Protein AF-K1YG57-F1 (afdb_monomer)

Radius of gyration: 27.67 Å; Cα contacts (8 Å, |Δi|>4): 45; chains: 1; bounding box: 70×23×61 Å

Sequence (69 aa):
MKQTRQVQVWLVVFFLVFWMDIDAGQATTQLDVSFGQNGFVVKDFGSGEDEIFAVAPQTDGKIVVVGEY

Solvent-accessible surface area (backbone atoms only — not comparable to full-atom values): 4676 Å² total; per-residue (Å²): 144,75,62,68,66,57,54,51,50,53,51,50,53,49,50,60,60,70,67,51,78,80,74,71,71,72,81,69,89,60,81,56,51,80,42,69,64,82,43,41,79,88,83,84,94,66,98,63,68,80,45,80,79,52,76,45,82,45,97,87,80,49,73,50,76,46,64,54,100

Nearest PDB structures (foldseek):
  8yt8-assembly1_B  TM=3.032E-01  e=8.916E+00  Mus musculus
  8i9p-assembly1_CC  TM=3.302E-01  e=9.518E+00  Thermochaetoides thermophila DSM 1495
  6re8-assembly1_X  TM=2.472E-01  e=8.352E+00  Polytomella sp. Pringsheim 198.80

Structure (mmCIF, N/CA/C/O backbone):
data_AF-K1YG57-F1
#
_entry.id   AF-K1YG57-F1
#
loop_
_atom_site.group_PDB
_atom_site.id
_atom_site.type_symbol
_atom_site.label_atom_id
_atom_site.label_alt_id
_atom_site.label_comp_id
_atom_site.label_asym_id
_atom_site.label_entity_id
_atom_site.label_seq_id
_atom_site.pdbx_PDB_ins_code
_atom_site.Cartn_x
_atom_site.Cartn_y
_atom_site.Cartn_z
_atom_site.occupancy
_atom_site.B_iso_or_equiv
_atom_site.auth_seq_id
_atom_site.auth_comp_id
_atom_site.auth_asym_id
_atom_site.auth_atom_id
_atom_site.pdbx_PDB_model_num
ATOM 1 N N . MET A 1 1 ? -51.677 10.048 44.240 1.00 59.62 1 MET A N 1
ATOM 2 C CA . MET A 1 1 ? -50.208 9.884 44.120 1.00 59.62 1 MET A CA 1
ATOM 3 C C . MET A 1 1 ? -49.866 8.816 43.066 1.00 59.62 1 MET A C 1
ATOM 5 O O . MET A 1 1 ? -49.459 7.721 43.419 1.00 59.62 1 MET A O 1
ATOM 9 N N . LYS A 1 2 ? -50.090 9.092 41.767 1.00 61.41 2 LYS A N 1
ATOM 10 C CA . LYS A 1 2 ? -49.850 8.130 40.656 1.00 61.41 2 LYS A CA 1
ATOM 11 C C . LYS A 1 2 ? -48.808 8.606 39.627 1.00 61.41 2 LYS A C 1
ATOM 13 O O . LYS A 1 2 ? -48.429 7.842 38.748 1.00 61.41 2 LYS A O 1
ATOM 18 N N . GLN A 1 3 ? -48.333 9.847 39.740 1.00 66.44 3 GLN A N 1
ATOM 19 C CA . GLN A 1 3 ? -47.475 10.484 38.734 1.00 66.44 3 GLN A CA 1
ATOM 20 C C . GLN A 1 3 ? -45.996 10.071 38.846 1.00 66.44 3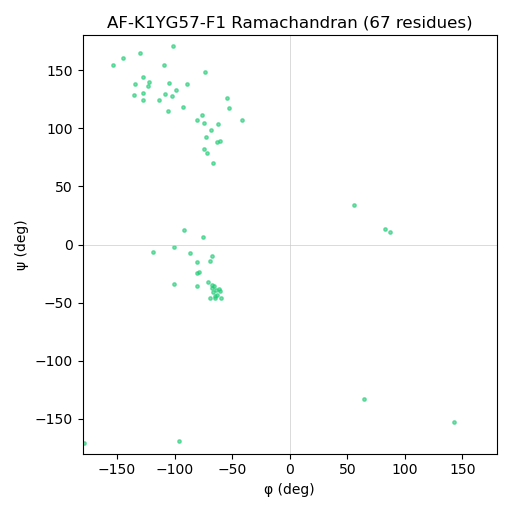 GLN A C 1
ATOM 22 O O . GLN A 1 3 ? -45.276 10.069 37.853 1.00 66.44 3 GLN A O 1
ATOM 27 N N . THR A 1 4 ? -45.556 9.647 40.034 1.00 71.75 4 THR A N 1
ATOM 28 C CA . THR A 1 4 ? -44.148 9.347 40.340 1.00 71.75 4 THR A CA 1
ATOM 29 C C . THR A 1 4 ? -43.581 8.213 39.483 1.00 71.75 4 THR A C 1
ATOM 31 O O . THR A 1 4 ? -42.458 8.317 39.004 1.00 71.75 4 THR A O 1
ATOM 34 N N . ARG A 1 5 ? -44.379 7.172 39.198 1.00 78.00 5 ARG A N 1
ATOM 35 C CA . ARG A 1 5 ? -43.940 6.027 38.379 1.00 78.00 5 ARG A CA 1
ATOM 36 C C . ARG A 1 5 ? -43.778 6.381 36.897 1.00 78.00 5 ARG A C 1
ATOM 38 O O . ARG A 1 5 ? -42.900 5.834 36.250 1.00 78.00 5 ARG A O 1
ATOM 45 N N . GLN A 1 6 ? -44.591 7.303 36.371 1.00 74.50 6 GLN A N 1
ATOM 46 C CA . GLN A 1 6 ? -44.49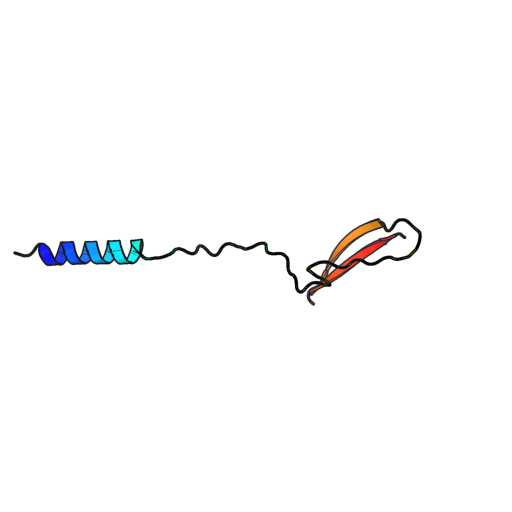8 7.753 34.974 1.00 74.50 6 GLN A CA 1
ATOM 47 C C . GLN A 1 6 ? -43.220 8.570 34.748 1.00 74.50 6 GLN A C 1
ATOM 49 O O . GLN A 1 6 ? -42.474 8.304 33.815 1.00 74.50 6 GLN A O 1
ATOM 54 N N . VAL A 1 7 ? -42.921 9.515 35.646 1.00 81.00 7 VAL A N 1
ATOM 55 C CA . VAL A 1 7 ? -41.706 10.345 35.561 1.00 81.00 7 VAL A CA 1
ATOM 56 C C . VAL A 1 7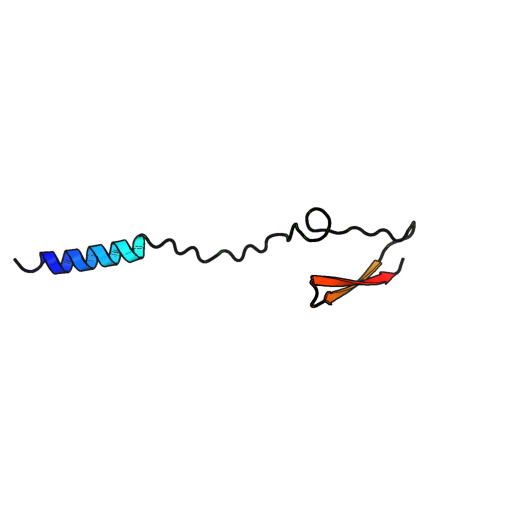 ? -40.443 9.494 35.710 1.00 81.00 7 VAL A C 1
ATOM 58 O O . VAL A 1 7 ? -39.486 9.693 34.972 1.00 81.00 7 VAL A O 1
ATOM 61 N N . GLN A 1 8 ? -40.457 8.498 36.604 1.00 79.12 8 GLN A N 1
ATOM 62 C CA . GLN A 1 8 ? -39.350 7.548 36.752 1.00 79.12 8 GLN A CA 1
ATOM 63 C C . GLN A 1 8 ? -39.079 6.756 35.465 1.00 79.12 8 GLN A C 1
ATOM 65 O O . GLN A 1 8 ? -37.920 6.576 35.112 1.00 79.12 8 GLN A O 1
ATOM 70 N N . VAL A 1 9 ? -40.117 6.334 34.733 1.00 83.94 9 VAL A N 1
ATOM 71 C CA . VAL A 1 9 ? -39.952 5.633 33.447 1.00 83.94 9 VAL A CA 1
ATOM 72 C C . VAL A 1 9 ? -39.314 6.550 32.403 1.00 83.94 9 VAL A C 1
ATOM 74 O O . VAL A 1 9 ? -38.350 6.150 31.760 1.00 83.94 9 VAL A O 1
ATOM 77 N N . TRP A 1 10 ? -39.780 7.794 32.277 1.00 87.94 10 TRP A N 1
ATOM 78 C CA . TRP A 1 10 ? -39.211 8.743 31.314 1.00 87.94 10 TRP A CA 1
ATOM 79 C C . TRP A 1 10 ? -37.776 9.162 31.653 1.00 87.94 10 TRP A C 1
ATOM 81 O O . TRP A 1 10 ? -36.963 9.306 30.746 1.00 87.94 10 TRP A O 1
ATOM 91 N N . LEU A 1 11 ? -37.436 9.290 32.939 1.00 91.25 11 LEU A N 1
ATOM 92 C CA . LEU A 1 11 ? -36.064 9.558 33.381 1.00 91.25 11 LEU A CA 1
ATOM 93 C C . LEU A 1 11 ? -35.128 8.383 33.087 1.00 91.25 11 LEU A C 1
ATOM 95 O O . LEU A 1 11 ? -34.012 8.603 32.633 1.00 91.25 11 LEU A O 1
ATOM 99 N N . VAL A 1 12 ? -35.588 7.145 33.294 1.00 88.81 12 VAL A N 1
ATOM 100 C CA . VAL A 1 12 ? -34.814 5.941 32.956 1.00 88.81 12 VAL A CA 1
ATOM 101 C C . VAL A 1 12 ? -34.603 5.845 31.447 1.00 88.81 12 VAL A C 1
ATOM 103 O O . VAL A 1 12 ? -33.483 5.615 31.011 1.00 88.81 12 VAL A O 1
ATOM 106 N N . VAL A 1 13 ? -35.640 6.086 30.640 1.00 87.38 13 VAL A N 1
ATOM 107 C CA . VAL A 1 13 ? -35.527 6.079 29.172 1.00 87.38 13 VAL A CA 1
ATOM 108 C C . VAL A 1 13 ? -34.577 7.176 28.682 1.00 87.38 13 VAL A C 1
ATOM 110 O O . VAL A 1 13 ? -33.724 6.901 27.843 1.00 87.38 13 VAL A O 1
ATOM 113 N N . PHE A 1 14 ? -34.664 8.390 29.236 1.00 87.50 14 PHE A N 1
ATOM 114 C CA . PHE A 1 14 ? -33.736 9.480 28.922 1.00 87.50 14 PHE A CA 1
ATOM 115 C C . PHE A 1 14 ? -32.292 9.098 29.262 1.00 87.50 14 PHE A C 1
ATOM 117 O O . PHE A 1 14 ? -31.411 9.267 28.430 1.00 87.50 14 PHE A O 1
ATOM 124 N N . PHE A 1 15 ? -32.050 8.519 30.441 1.00 87.44 15 PHE A N 1
ATOM 125 C CA . PHE A 1 15 ? -30.709 8.122 30.872 1.00 87.44 15 PHE A CA 1
ATOM 126 C C . PHE A 1 15 ? -30.139 6.961 30.042 1.00 87.44 15 PHE A C 1
ATOM 128 O O . PHE A 1 15 ? -28.958 6.974 29.720 1.00 87.44 15 PHE A O 1
ATOM 135 N N . LEU A 1 16 ? -30.970 5.992 29.637 1.00 88.06 16 LEU A N 1
ATOM 136 C CA . LEU A 1 16 ? -30.554 4.867 28.787 1.00 88.06 16 LEU A CA 1
ATOM 137 C C . LEU A 1 16 ? -30.139 5.309 27.379 1.00 88.06 16 LEU A C 1
ATOM 139 O O . LEU A 1 16 ? -29.213 4.741 26.813 1.00 88.06 16 LEU A O 1
ATOM 143 N N . VAL A 1 17 ? -30.808 6.322 26.823 1.00 82.38 17 VAL A N 1
ATOM 144 C CA . VAL A 1 17 ? -30.450 6.883 25.512 1.00 82.38 17 VAL A CA 1
ATOM 145 C C . VAL A 1 17 ? -29.272 7.855 25.629 1.00 82.38 17 VAL A C 1
ATOM 147 O O . VAL A 1 17 ? -28.423 7.891 24.749 1.00 82.38 17 VAL A O 1
ATOM 150 N N . PHE A 1 18 ? -29.192 8.617 26.722 1.00 83.06 18 PHE A N 1
ATOM 151 C CA . PHE A 1 18 ? -28.156 9.631 26.946 1.00 83.06 18 PHE A CA 1
ATOM 152 C C . PHE A 1 18 ? -26.804 9.049 27.397 1.00 83.06 18 PHE A C 1
ATOM 154 O O . PHE A 1 18 ? -25.775 9.680 27.192 1.00 83.06 18 PHE A O 1
ATOM 161 N N . TRP A 1 19 ? -26.789 7.849 27.987 1.00 84.00 19 TRP A N 1
ATOM 162 C CA . TRP A 1 19 ? -25.566 7.110 28.337 1.00 84.00 19 TRP A CA 1
ATOM 163 C C . TRP A 1 19 ? -25.040 6.249 27.181 1.00 84.00 19 TRP A C 1
ATOM 165 O O . TRP A 1 19 ? -23.979 5.640 27.283 1.00 84.00 19 TRP A O 1
ATOM 175 N N . MET A 1 20 ? -25.785 6.144 26.082 1.00 85.25 20 MET A N 1
ATOM 176 C CA . MET A 1 20 ? -25.310 5.382 24.942 1.00 85.25 20 MET A CA 1
ATOM 177 C C . MET A 1 20 ? -24.224 6.191 24.235 1.00 85.25 20 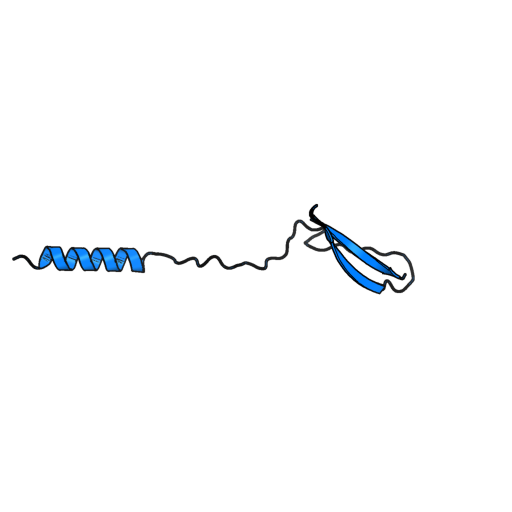MET A C 1
ATOM 179 O O . MET A 1 20 ? -24.524 7.145 23.517 1.00 85.25 20 MET A O 1
ATOM 183 N N . ASP A 1 21 ? -22.967 5.794 24.416 1.00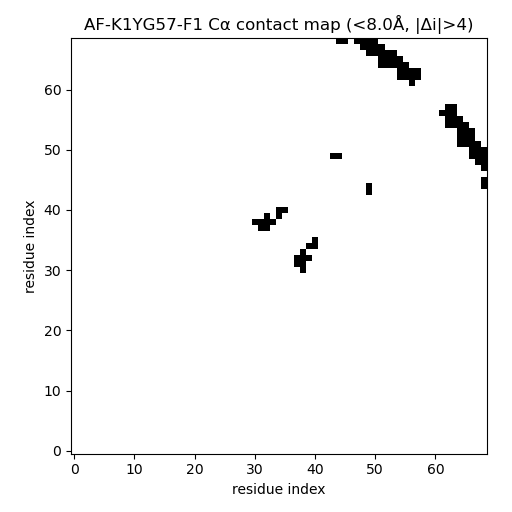 83.12 21 ASP A N 1
ATOM 184 C CA . ASP A 1 21 ? -21.906 6.192 23.502 1.00 83.12 21 ASP A CA 1
ATOM 185 C C . ASP A 1 21 ? -22.266 5.614 22.130 1.00 83.12 21 ASP A C 1
ATOM 187 O O . ASP A 1 21 ? -22.156 4.411 21.878 1.00 83.12 21 ASP A O 1
ATOM 191 N N . ILE A 1 22 ? -22.761 6.468 21.235 1.00 70.00 22 ILE A N 1
ATOM 192 C CA . ILE A 1 22 ? -22.807 6.143 19.814 1.00 70.00 22 ILE A CA 1
ATOM 193 C C . ILE A 1 22 ? -21.369 6.284 19.338 1.00 70.00 22 ILE A C 1
ATOM 195 O O . ILE A 1 22 ? -20.973 7.317 18.799 1.00 70.00 22 ILE A O 1
ATOM 199 N N . ASP A 1 23 ? -20.574 5.240 19.555 1.00 69.00 23 ASP A N 1
ATOM 200 C CA . ASP A 1 23 ? -19.345 5.061 18.801 1.00 69.00 23 ASP A CA 1
ATOM 201 C C . ASP A 1 23 ? -19.790 4.664 17.391 1.00 69.00 23 ASP A C 1
ATOM 203 O O . ASP A 1 23 ? -19.907 3.489 17.033 1.00 69.00 23 ASP A O 1
ATOM 207 N N . ALA A 1 24 ? -20.216 5.668 16.618 1.00 65.25 24 ALA A N 1
ATOM 208 C CA . ALA A 1 24 ? -20.376 5.538 15.185 1.00 65.25 24 ALA A CA 1
ATOM 209 C C . ALA A 1 24 ? -18.978 5.207 14.681 1.00 65.25 24 ALA A C 1
ATOM 211 O O . ALA A 1 24 ? -18.191 6.127 14.462 1.00 65.25 24 ALA A O 1
ATOM 212 N N . GLY A 1 25 ? -18.676 3.901 14.634 1.00 63.16 25 GLY A N 1
ATOM 213 C CA . GLY A 1 25 ? -17.348 3.358 14.412 1.00 63.16 25 GLY A CA 1
ATOM 214 C C . GLY A 1 25 ? -16.685 4.173 13.331 1.00 63.16 25 GLY A C 1
ATOM 215 O O . GLY A 1 25 ? -17.120 4.144 12.177 1.00 63.16 25 GLY A O 1
ATOM 216 N N . GLN A 1 26 ? -15.713 4.988 13.742 1.00 61.47 26 GLN A N 1
ATOM 217 C CA . GLN A 1 26 ? -14.919 5.760 12.810 1.00 61.47 26 GLN A CA 1
ATOM 218 C C . GLN A 1 26 ? -14.416 4.725 11.814 1.00 61.47 26 GLN A C 1
ATOM 220 O O . GLN A 1 26 ? -13.741 3.774 12.211 1.00 61.47 26 GLN A O 1
ATOM 225 N N . ALA A 1 27 ? -14.796 4.841 10.542 1.00 62.59 27 ALA A N 1
ATOM 226 C CA . ALA A 1 27 ? -14.074 4.137 9.505 1.00 62.59 27 ALA A CA 1
ATOM 227 C C . ALA A 1 27 ? -12.678 4.747 9.552 1.00 62.59 27 ALA A C 1
ATOM 229 O O . ALA A 1 27 ? -12.420 5.788 8.950 1.00 62.59 27 ALA A O 1
ATOM 230 N N . THR A 1 28 ? -11.808 4.179 10.383 1.00 65.94 28 THR A N 1
ATOM 231 C CA . THR A 1 28 ? -10.426 4.589 10.435 1.00 65.94 28 THR A CA 1
ATOM 232 C C . THR A 1 28 ? -9.883 4.115 9.101 1.00 65.94 28 THR A C 1
ATOM 234 O O . THR A 1 28 ? -9.606 2.939 8.884 1.00 65.94 28 THR A O 1
ATOM 237 N N . THR A 1 29 ? -9.799 5.027 8.136 1.00 76.38 29 THR A N 1
ATOM 238 C CA . THR A 1 29 ? -8.925 4.860 6.980 1.00 76.38 29 THR A CA 1
ATOM 239 C C . THR A 1 29 ? -7.502 4.906 7.528 1.00 76.38 29 THR A C 1
ATOM 241 O O . THR A 1 29 ? -6.805 5.914 7.433 1.00 76.38 29 THR A O 1
ATOM 244 N N . GLN A 1 30 ? -7.136 3.856 8.257 1.00 82.94 30 GLN A N 1
ATOM 245 C CA . GLN A 1 30 ? -5.860 3.700 8.912 1.00 82.94 30 GLN A CA 1
ATOM 246 C C . GLN A 1 30 ? -4.930 3.020 7.922 1.00 82.94 30 GLN A C 1
ATOM 248 O O . GLN A 1 30 ? -5.327 2.098 7.210 1.00 82.94 30 GLN A O 1
ATOM 253 N N . LEU A 1 31 ? -3.691 3.499 7.873 1.00 87.62 31 LEU A N 1
ATOM 254 C CA . LEU A 1 31 ? -2.636 2.851 7.113 1.00 87.62 31 LEU A CA 1
ATOM 255 C C . LEU A 1 31 ? -2.528 1.384 7.548 1.00 87.62 31 LEU A C 1
ATOM 257 O O . LEU A 1 31 ? -2.353 1.107 8.738 1.00 87.62 31 LEU A O 1
ATOM 261 N N . ASP A 1 32 ? -2.608 0.461 6.592 1.00 88.31 32 ASP A N 1
ATOM 262 C CA . ASP A 1 32 ? -2.332 -0.949 6.846 1.00 88.31 32 ASP A CA 1
ATOM 263 C C . ASP A 1 32 ? -0.826 -1.137 7.044 1.00 88.31 32 ASP A C 1
ATOM 265 O O . ASP A 1 32 ? -0.066 -1.329 6.098 1.00 88.31 32 ASP A O 1
ATOM 269 N N . VAL A 1 33 ? -0.385 -1.075 8.298 1.00 93.50 33 VAL A N 1
ATOM 270 C CA . VAL A 1 33 ? 1.029 -1.230 8.659 1.00 93.50 33 VAL A CA 1
ATOM 271 C C . VAL A 1 33 ? 1.569 -2.644 8.422 1.00 93.50 33 VAL A C 1
ATOM 273 O O . VAL A 1 33 ? 2.781 -2.836 8.512 1.00 93.50 33 VAL A O 1
ATOM 276 N N . SER A 1 34 ? 0.707 -3.626 8.122 1.00 90.88 34 SER A N 1
ATOM 277 C CA . SER A 1 34 ? 1.130 -4.987 7.773 1.00 90.88 34 SER A CA 1
ATOM 278 C C . SER A 1 34 ? 1.582 -5.117 6.314 1.00 90.88 34 SER A C 1
ATOM 280 O O . SER A 1 34 ? 2.264 -6.083 5.965 1.00 90.88 34 SER A O 1
ATOM 282 N N . PHE A 1 35 ? 1.269 -4.129 5.469 1.00 90.50 35 PHE A N 1
ATOM 283 C CA . PHE A 1 35 ? 1.741 -4.085 4.092 1.00 90.50 35 PHE A CA 1
ATOM 284 C C . PHE A 1 35 ? 3.215 -3.653 4.032 1.00 90.50 35 PHE A C 1
ATOM 286 O O . PHE A 1 35 ? 3.560 -2.504 4.304 1.00 90.50 35 PHE A O 1
ATOM 293 N N . GLY A 1 36 ? 4.108 -4.569 3.654 1.00 90.56 36 GLY A N 1
ATOM 294 C CA . GLY A 1 36 ? 5.529 -4.261 3.480 1.00 90.56 36 GLY A CA 1
ATOM 295 C C . GLY A 1 36 ? 6.233 -3.845 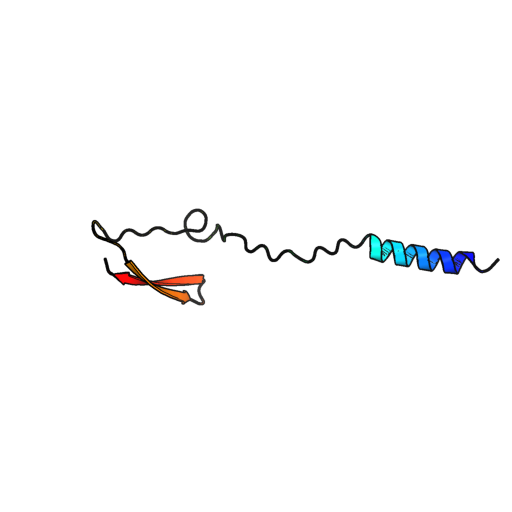4.775 1.00 90.56 36 GLY A C 1
ATOM 296 O O . GLY A 1 36 ? 6.120 -4.513 5.801 1.00 90.56 36 GLY A O 1
ATOM 297 N N . GLN A 1 37 ? 7.000 -2.754 4.718 1.00 94.88 37 GLN A N 1
ATOM 298 C CA . GLN A 1 37 ? 7.639 -2.139 5.879 1.00 94.88 37 GLN A CA 1
ATOM 299 C C . GLN A 1 37 ? 6.888 -0.851 6.231 1.00 94.88 37 GLN A C 1
ATOM 301 O O . GLN A 1 37 ? 6.899 0.101 5.460 1.00 94.88 37 GLN A O 1
ATOM 306 N N . ASN A 1 38 ? 6.250 -0.812 7.405 1.00 93.88 38 ASN A N 1
ATOM 307 C CA . ASN A 1 38 ? 5.483 0.346 7.890 1.00 93.88 38 ASN A CA 1
ATOM 308 C C . ASN A 1 38 ? 4.366 0.815 6.934 1.00 93.88 38 ASN A C 1
ATOM 310 O O . ASN A 1 38 ? 4.083 2.009 6.857 1.00 93.88 38 ASN A O 1
ATOM 314 N N . GLY A 1 39 ? 3.729 -0.106 6.208 1.00 91.94 39 GLY A N 1
ATOM 315 C CA . GLY A 1 39 ? 2.633 0.204 5.286 1.00 91.94 39 GLY A CA 1
ATOM 316 C C . GLY A 1 39 ? 3.056 0.580 3.866 1.00 91.94 39 GLY A C 1
ATOM 317 O O . GLY A 1 39 ? 2.218 1.043 3.094 1.00 91.94 39 GLY A O 1
ATOM 318 N N . PHE A 1 40 ? 4.326 0.393 3.493 1.00 91.94 40 PHE A N 1
ATOM 319 C CA . PHE A 1 40 ? 4.796 0.617 2.127 1.00 91.94 40 PHE A CA 1
ATOM 320 C C . PHE A 1 40 ? 5.891 -0.372 1.698 1.00 91.94 40 PHE A C 1
ATOM 322 O O . PHE A 1 40 ? 6.568 -1.002 2.511 1.00 91.94 40 PHE A O 1
ATOM 329 N N . VAL A 1 41 ? 6.073 -0.506 0.383 1.00 92.62 41 VAL A N 1
ATOM 330 C CA . VAL A 1 41 ? 7.148 -1.284 -0.247 1.00 92.62 41 VAL A CA 1
ATOM 331 C C . VAL A 1 41 ? 7.854 -0.375 -1.240 1.00 92.62 41 VAL A C 1
ATOM 333 O O . VAL A 1 41 ? 7.200 0.255 -2.065 1.00 92.62 41 VAL A O 1
ATOM 336 N N . VAL A 1 42 ? 9.181 -0.328 -1.173 1.00 92.12 42 VAL A N 1
ATOM 337 C CA . VAL A 1 42 ? 10.012 0.322 -2.189 1.00 92.12 42 VAL A CA 1
ATOM 338 C C . VAL A 1 42 ? 10.727 -0.769 -2.962 1.00 92.12 42 VAL A C 1
ATOM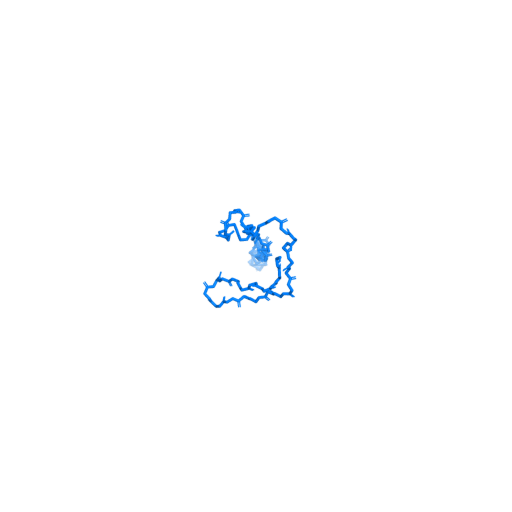 340 O O . VAL A 1 42 ? 11.339 -1.662 -2.368 1.00 92.12 42 VAL A O 1
ATOM 343 N N . LYS A 1 43 ? 10.637 -0.701 -4.287 1.00 91.56 43 LYS A N 1
ATOM 344 C CA . LYS A 1 43 ? 11.389 -1.566 -5.179 1.00 91.56 43 LYS A CA 1
ATOM 345 C C . LYS A 1 43 ? 12.120 -0.696 -6.186 1.00 91.56 43 LYS A C 1
ATOM 347 O O . LYS A 1 43 ? 11.489 0.109 -6.848 1.00 91.56 43 LYS A O 1
ATOM 352 N N . ASP A 1 44 ? 13.427 -0.888 -6.227 1.00 91.94 44 ASP A N 1
ATOM 353 C CA . ASP A 1 44 ? 14.354 -0.270 -7.166 1.00 91.94 44 ASP A CA 1
ATOM 354 C C . ASP A 1 44 ? 14.690 -1.322 -8.236 1.00 91.94 44 ASP A C 1
ATOM 356 O O . ASP A 1 44 ? 15.011 -2.473 -7.882 1.00 91.94 44 ASP A O 1
ATOM 360 N N . PHE A 1 45 ? 14.542 -0.962 -9.513 1.00 90.31 45 PHE A N 1
ATOM 361 C CA . PHE A 1 45 ? 14.893 -1.825 -10.645 1.00 90.31 45 PHE A CA 1
ATOM 362 C C . PHE A 1 45 ? 16.259 -1.482 -11.280 1.00 90.31 45 PHE A C 1
ATOM 364 O O . PHE A 1 45 ? 16.737 -2.250 -12.118 1.00 90.31 45 PHE A O 1
ATOM 371 N N . GLY A 1 46 ? 16.956 -0.444 -10.794 1.00 88.19 46 GLY A N 1
ATOM 372 C CA . GLY A 1 46 ? 18.357 -0.118 -11.082 1.00 88.19 46 GLY A CA 1
ATOM 373 C C . GLY A 1 46 ? 18.641 1.396 -11.193 1.00 88.19 46 GLY A C 1
ATOM 374 O O . GLY A 1 46 ? 17.956 2.236 -10.641 1.00 88.19 46 GLY A O 1
ATOM 375 N N . SER A 1 47 ? 19.662 1.793 -11.962 1.00 85.12 47 SER A N 1
ATOM 376 C CA . SER A 1 47 ? 20.111 3.194 -12.105 1.00 85.12 47 SER A CA 1
ATOM 377 C C . SER A 1 47 ? 19.257 4.143 -12.979 1.00 85.12 47 SER A C 1
ATOM 379 O O . SER A 1 47 ? 19.735 5.235 -13.286 1.00 85.12 47 SER A O 1
ATOM 381 N N . GLY A 1 48 ? 18.093 3.709 -13.463 1.00 87.50 48 GLY A N 1
ATOM 382 C CA . GLY A 1 48 ? 17.202 4.452 -14.371 1.00 87.50 48 GLY A CA 1
ATOM 383 C C . GLY A 1 48 ? 16.087 5.191 -13.627 1.00 87.50 48 GLY A C 1
ATOM 384 O O . GLY A 1 48 ? 16.128 5.295 -12.401 1.00 87.50 48 GLY A O 1
ATOM 385 N N . GLU A 1 49 ? 15.104 5.713 -14.363 1.00 92.00 49 GLU A N 1
ATOM 386 C CA . GLU A 1 49 ? 13.869 6.238 -13.768 1.00 92.00 49 GLU A CA 1
ATOM 387 C C . GLU A 1 49 ? 12.820 5.121 -13.740 1.00 92.00 49 GLU A C 1
ATOM 389 O O . GLU A 1 49 ? 12.419 4.612 -14.780 1.00 92.00 49 GLU A O 1
ATOM 394 N N . ASP A 1 50 ? 12.378 4.744 -12.540 1.00 93.50 50 ASP A N 1
ATOM 395 C CA . ASP A 1 50 ? 11.300 3.772 -12.354 1.00 93.50 50 ASP A CA 1
ATOM 396 C C . ASP A 1 50 ? 9.935 4.461 -12.533 1.00 93.50 50 ASP A C 1
ATOM 398 O O . ASP A 1 50 ? 9.480 5.203 -11.653 1.00 93.50 50 ASP A O 1
ATOM 402 N N . GLU A 1 51 ? 9.247 4.195 -13.645 1.00 93.88 51 GLU A N 1
ATOM 403 C CA . GLU A 1 51 ? 7.917 4.744 -13.929 1.00 93.88 51 GLU A CA 1
ATOM 404 C C . GLU A 1 51 ? 6.806 3.706 -13.735 1.00 93.88 51 GLU A C 1
ATOM 406 O O . GLU A 1 51 ? 6.913 2.553 -14.148 1.00 93.88 51 GLU A O 1
ATOM 411 N N . ILE A 1 52 ? 5.680 4.124 -13.141 1.00 94.75 52 ILE A N 1
ATOM 412 C CA . ILE A 1 52 ? 4.493 3.281 -12.936 1.00 94.75 52 ILE A CA 1
ATOM 413 C C . ILE A 1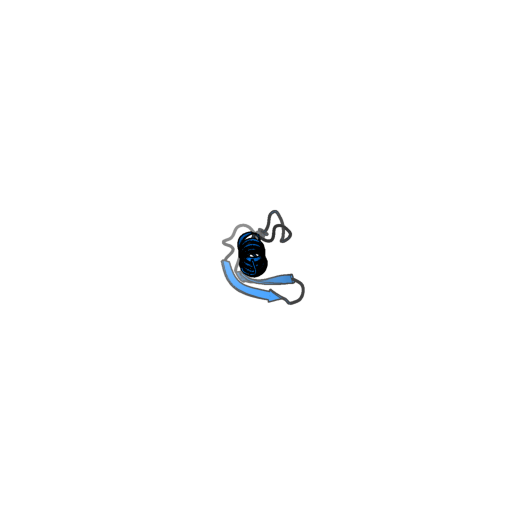 52 ? 3.334 3.807 -13.783 1.00 94.75 52 ILE A C 1
ATOM 415 O O . ILE A 1 52 ? 2.890 4.940 -13.605 1.00 94.75 52 ILE A O 1
ATOM 419 N N . PHE A 1 53 ? 2.769 2.947 -14.633 1.00 96.44 53 PHE A N 1
ATOM 420 C CA . PHE A 1 53 ? 1.644 3.296 -15.508 1.00 96.44 53 PHE A CA 1
ATOM 421 C C . PHE A 1 53 ? 0.293 2.805 -14.991 1.00 96.44 53 PHE A C 1
ATOM 423 O O . PHE A 1 53 ? -0.727 3.461 -15.205 1.00 96.44 53 PHE A O 1
ATOM 430 N N . ALA A 1 54 ? 0.256 1.645 -14.328 1.00 97.50 54 ALA A N 1
ATOM 431 C CA . ALA A 1 54 ? -0.983 1.106 -13.775 1.00 97.50 54 ALA A CA 1
ATOM 432 C C . ALA A 1 54 ? -0.753 0.195 -12.565 1.00 97.50 54 ALA A C 1
ATOM 434 O O . ALA A 1 54 ? 0.294 -0.441 -12.417 1.00 97.50 54 ALA A O 1
ATOM 435 N N . VAL A 1 55 ? -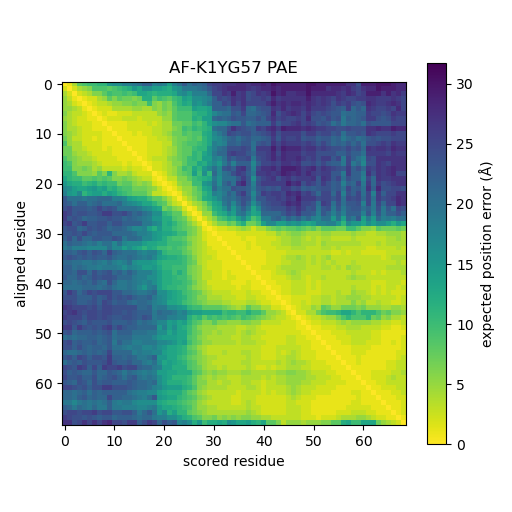1.785 0.114 -11.720 1.00 96.44 55 VAL A N 1
ATOM 436 C CA . VAL A 1 55 ? -1.828 -0.718 -10.514 1.00 96.44 55 VAL A CA 1
ATOM 437 C C . VAL A 1 55 ? -3.164 -1.456 -10.453 1.00 96.44 55 VAL A C 1
ATOM 439 O O . VAL A 1 55 ? -4.212 -0.866 -10.720 1.00 96.44 55 VAL A O 1
ATOM 442 N N . ALA A 1 56 ? -3.137 -2.734 -10.076 1.00 97.31 56 ALA A N 1
ATOM 443 C CA . ALA A 1 56 ? -4.334 -3.538 -9.853 1.00 97.31 56 ALA A CA 1
ATOM 444 C C . ALA A 1 56 ? -4.220 -4.364 -8.558 1.00 97.31 56 ALA A C 1
ATOM 446 O O . ALA A 1 56 ? -3.232 -5.082 -8.383 1.00 97.31 56 ALA A O 1
ATOM 447 N N . PRO A 1 57 ? -5.214 -4.312 -7.653 1.00 94.69 57 PRO A N 1
ATOM 448 C CA . PRO A 1 57 ? -5.251 -5.183 -6.485 1.00 94.69 57 PRO A CA 1
ATOM 449 C C . PRO A 1 57 ? -5.613 -6.622 -6.877 1.00 94.69 57 PRO A C 1
ATOM 451 O O . PRO A 1 57 ? -6.387 -6.858 -7.806 1.00 94.69 57 PRO A O 1
ATOM 454 N N . GLN A 1 58 ? -5.080 -7.589 -6.138 1.00 95.19 58 GLN A N 1
ATOM 455 C CA . GLN A 1 58 ? -5.382 -9.012 -6.271 1.00 95.19 58 GLN A CA 1
ATOM 456 C C . GLN A 1 58 ? -6.194 -9.507 -5.068 1.00 95.19 58 GLN A C 1
ATOM 458 O O . GLN A 1 58 ? -6.113 -8.965 -3.966 1.00 95.19 58 GLN A O 1
ATOM 463 N N . THR A 1 59 ? -6.977 -10.572 -5.259 1.00 96.19 59 THR A N 1
ATOM 464 C CA . THR A 1 59 ? -7.838 -11.143 -4.205 1.00 96.19 59 THR A CA 1
ATOM 465 C C . THR A 1 59 ? -7.067 -11.824 -3.074 1.00 96.19 59 THR A C 1
ATOM 467 O O . THR A 1 59 ? -7.648 -12.123 -2.038 1.00 96.19 59 THR A O 1
ATOM 470 N N . ASP A 1 60 ? -5.777 -12.095 -3.265 1.00 92.56 60 ASP A N 1
ATOM 471 C CA . ASP A 1 60 ? -4.881 -12.688 -2.270 1.00 92.56 60 ASP A CA 1
ATOM 472 C C . ASP A 1 60 ? -4.140 -11.637 -1.420 1.00 92.56 60 ASP A C 1
ATOM 474 O O . ASP A 1 60 ? -3.199 -11.981 -0.706 1.00 92.56 60 ASP A O 1
ATOM 478 N N . GLY A 1 61 ? -4.555 -10.365 -1.486 1.00 86.12 61 GLY A N 1
ATOM 479 C CA . GLY A 1 61 ? -3.979 -9.275 -0.692 1.00 86.12 61 GLY A CA 1
ATOM 480 C C . GLY A 1 61 ? -2.699 -8.672 -1.277 1.00 86.12 61 GLY A C 1
ATOM 481 O O . GLY A 1 61 ? -1.994 -7.945 -0.582 1.00 86.12 61 GLY A O 1
ATOM 482 N N . LYS A 1 62 ? -2.378 -8.965 -2.543 1.00 90.31 62 LYS A N 1
ATOM 483 C CA . LYS A 1 62 ? -1.241 -8.377 -3.265 1.00 90.31 62 LYS A CA 1
ATOM 484 C C . LYS A 1 62 ? -1.679 -7.266 -4.216 1.00 90.31 62 LYS A C 1
ATOM 486 O O . LYS A 1 62 ? -2.863 -7.080 -4.491 1.00 90.31 62 LYS A O 1
ATOM 491 N N . ILE A 1 63 ? -0.694 -6.556 -4.760 1.00 93.12 63 ILE A N 1
ATOM 492 C CA . ILE A 1 63 ? -0.872 -5.593 -5.848 1.00 93.12 63 ILE A CA 1
ATOM 493 C C . ILE A 1 63 ? 0.015 -5.982 -7.032 1.00 93.12 63 ILE A C 1
ATOM 495 O O . ILE A 1 63 ? 1.159 -6.397 -6.851 1.00 93.12 63 ILE A O 1
ATOM 499 N N . VAL A 1 64 ? -0.515 -5.841 -8.243 1.00 95.44 64 VAL A N 1
ATOM 500 C CA . VAL A 1 64 ? 0.248 -5.900 -9.494 1.00 95.44 64 VAL A CA 1
ATOM 501 C C . VAL A 1 64 ? 0.521 -4.474 -9.938 1.00 95.44 64 VAL A C 1
ATOM 503 O O . VAL A 1 64 ? -0.395 -3.653 -9.964 1.00 95.44 64 VAL A O 1
ATOM 506 N N . VAL A 1 65 ? 1.769 -4.199 -10.299 1.00 95.12 65 VAL A N 1
ATOM 507 C CA . VAL A 1 65 ? 2.232 -2.908 -10.812 1.00 95.12 65 VAL A CA 1
ATOM 508 C C . VAL A 1 65 ? 2.870 -3.144 -12.176 1.00 95.12 65 VAL A C 1
ATOM 510 O O . VAL A 1 65 ? 3.606 -4.117 -12.345 1.00 95.12 65 VAL A O 1
ATOM 513 N N . VAL A 1 66 ? 2.568 -2.285 -13.149 1.00 95.75 66 VAL A N 1
ATOM 514 C CA . VAL A 1 66 ? 3.176 -2.309 -14.488 1.00 95.75 66 VAL A CA 1
ATOM 515 C C . VAL A 1 66 ? 3.730 -0.933 -14.839 1.00 95.75 66 VAL A C 1
ATOM 517 O O . VAL A 1 66 ? 3.149 0.088 -14.461 1.00 95.75 66 VAL A O 1
ATOM 520 N N . GLY A 1 67 ? 4.854 -0.921 -15.549 1.00 93.88 67 GLY A N 1
ATOM 521 C CA . GLY A 1 67 ? 5.707 0.250 -15.695 1.00 93.88 67 GLY A CA 1
ATOM 522 C C . GLY A 1 67 ? 6.922 -0.008 -16.584 1.00 93.88 67 GLY A C 1
ATOM 523 O O . GLY A 1 67 ? 7.018 -1.080 -17.192 1.00 93.88 67 GLY A O 1
ATOM 524 N N . GLU A 1 68 ? 7.838 0.954 -16.616 1.00 91.75 68 GLU A N 1
ATOM 525 C CA . GLU A 1 68 ? 9.153 0.856 -17.258 1.00 91.75 68 GLU A CA 1
ATOM 526 C C . GLU A 1 68 ? 10.278 1.304 -16.310 1.00 91.75 68 GLU A C 1
ATOM 528 O O . GLU A 1 68 ? 10.006 1.868 -15.250 1.00 91.75 68 GLU A O 1
ATOM 533 N N . TYR A 1 69 ? 11.513 0.958 -16.677 1.00 86.06 69 TYR A N 1
ATOM 534 C CA . TYR A 1 69 ? 12.754 1.170 -15.927 1.00 86.06 69 TYR A CA 1
ATOM 535 C C . TYR A 1 69 ? 13.843 1.710 -16.865 1.00 86.06 69 TYR A C 1
ATOM 537 O O . TYR A 1 69 ? 13.903 1.190 -18.010 1.00 86.06 69 TYR A O 1
#

Mean predicted aligned error: 12.52 Å

Foldseek 3Di:
DPCVVVVVVVVVVCCVVVPDPPCVPPPPPDQPCVPDHGNDDDDDPDDDDWAWDDWDADPVGDIDTDTDD

pLDDT: mean 85.65, std 10.32, range [59.62, 97.5]

Secondary structure (DSSP, 8-state):
--SHHHHHHHHHHHHHHHT-------------TTSTBTTB-----SSS--EEEEEEE-TTS-EEEEEE-